Protein AF-A0A0G2UWI6-F1 (afdb_monomer)

Solvent-accessible surface area (backbone atoms only — not comparable to full-atom values): 7381 Å² total; per-residue (Å²): 101,94,89,55,67,83,67,85,67,94,82,83,89,80,82,84,63,76,90,58,58,42,62,58,49,52,51,50,28,61,73,52,47,65,43,50,82,74,72,50,84,88,84,68,89,78,69,88,63,59,50,56,95,80,52,85,72,42,96,68,81,74,28,67,62,56,50,52,32,44,52,51,51,53,50,28,63,75,70,66,39,54,69,48,63,55,43,26,92,82,65,45,57,54,42,60,56,32,26,70,51,62,71,67,56,54,61,69,61,44,74,70,86,67,129

Mean predicted aligned error: 5.71 Å

Nearest PDB structures (foldseek):
  8in2-assembly2_B  TM=9.257E-01  e=1.642E-10  Beta vulgaris

Foldseek 3Di:
DVPDPVPPDDDDDDDDDLVDALVVLAVVQVVCLCCVVVVDDDDFDADQFDADPPQDADPDDGDPQRVQQVVVLVCCLVVVVVVCLRVVVPRGGNVCRRPVPVSRPSPRRHSPNDD

Sequence (115 aa):
MLLYPEANIPVCQLSVQPHLDTTHHYQLGRALAPLKEEGVLIIGSRSTVHPSNEAARAIFGVAHWAAEFDNWLEEALKSGRYEDVINYKTKAPNWLLAHPRPEHFYPPWALLVKA

Secondary structure (DSSP, 8-state):
--S-TT--S--------TTS-HHHHHHHHHHHGGGGTTTPPP-----S----TTSPPPSSS--HHHHHHHHHHHHHHHTT-HHHHHTHHHHSTTHHHH-SSGGG-S--SS-----

InterPro domains:
  IPR004183 Extradiol ring-cleavage dioxygenase, class III enzyme, subunit B [PF02900] (2-109)
  IPR014436 Extradiol aromatic ring-opening dioxygenase, DODA-type [cd07363] (1-107)

pLDDT: mean 84.91, std 13.67, range [36.0, 96.5]

Organism: NCBI:txid169268

Structure (mmCIF, N/CA/C/O backbone):
data_AF-A0A0G2UWI6-F1
#
_entry.id   AF-A0A0G2UWI6-F1
#
loop_
_atom_site.group_PDB
_atom_site.id
_atom_site.type_symbol
_atom_site.label_atom_id
_atom_site.label_alt_id
_atom_site.label_comp_id
_atom_site.label_asym_id
_atom_site.label_entity_id
_atom_site.label_seq_id
_atom_site.pdbx_PDB_ins_code
_atom_site.Cartn_x
_atom_site.Cartn_y
_atom_site.Cartn_z
_atom_site.occupancy
_atom_site.B_iso_or_equiv
_atom_site.auth_seq_id
_atom_site.auth_comp_id
_atom_site.auth_asym_id
_atom_site.auth_atom_id
_atom_site.pdbx_PDB_model_num
ATOM 1 N N . MET A 1 1 ? -19.337 -13.942 -0.608 1.00 58.53 1 MET A N 1
ATOM 2 C CA . MET A 1 1 ? -18.294 -13.165 0.103 1.00 58.53 1 MET A CA 1
ATOM 3 C C . MET A 1 1 ? -17.124 -14.089 0.408 1.00 58.53 1 MET A C 1
ATOM 5 O O . MET A 1 1 ? -17.385 -15.171 0.906 1.00 58.53 1 MET A O 1
ATOM 9 N N . LEU A 1 2 ? -15.878 -13.709 0.091 1.00 79.56 2 LEU A N 1
ATOM 10 C CA . LEU A 1 2 ? -14.697 -14.573 0.301 1.00 79.56 2 LEU A CA 1
ATOM 11 C C . LEU A 1 2 ? -14.161 -14.550 1.746 1.00 79.56 2 LEU A C 1
ATOM 13 O O . LEU A 1 2 ? -13.689 -15.572 2.221 1.00 79.56 2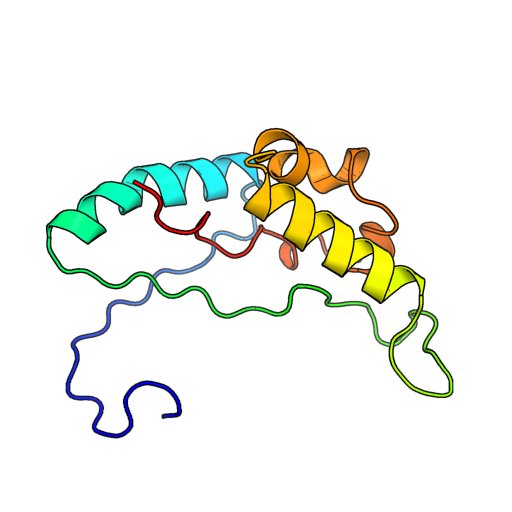 LEU A O 1
ATOM 17 N N . LEU A 1 3 ? -14.241 -13.407 2.442 1.00 83.00 3 LEU A N 1
ATOM 18 C CA . LEU A 1 3 ? -13.706 -13.242 3.807 1.00 83.00 3 LEU A CA 1
ATOM 19 C C . LEU A 1 3 ? -14.714 -13.605 4.913 1.00 83.00 3 LEU A C 1
ATOM 21 O O . LEU A 1 3 ? -14.348 -14.286 5.860 1.00 83.00 3 LEU A O 1
ATOM 25 N N . TYR A 1 4 ? -15.979 -13.188 4.780 1.00 89.88 4 TYR A N 1
ATOM 26 C CA . TYR A 1 4 ? -17.052 -13.476 5.747 1.00 89.88 4 TYR A CA 1
ATOM 27 C C . TYR A 1 4 ? -18.345 -13.874 5.018 1.00 89.88 4 TYR A C 1
ATOM 29 O O . TYR A 1 4 ? -19.189 -13.016 4.767 1.00 89.88 4 TYR A O 1
ATOM 37 N N . PRO A 1 5 ? -18.505 -15.144 4.604 1.00 91.44 5 PRO A N 1
ATOM 38 C CA . PRO A 1 5 ? -19.635 -15.594 3.784 1.00 91.44 5 PRO A CA 1
ATOM 39 C C . PRO A 1 5 ? -21.015 -15.246 4.354 1.00 91.44 5 PRO A C 1
ATOM 41 O O . PRO A 1 5 ? -21.893 -14.849 3.593 1.00 91.44 5 PRO A O 1
ATOM 44 N N . GLU A 1 6 ? -21.156 -15.313 5.679 1.00 94.75 6 GLU A N 1
ATOM 45 C CA . GLU A 1 6 ? -22.413 -15.095 6.408 1.00 94.75 6 GLU A CA 1
ATOM 46 C C . GLU A 1 6 ? -22.814 -13.617 6.556 1.00 94.75 6 GLU A C 1
ATOM 48 O O . GLU A 1 6 ? -23.896 -13.327 7.056 1.00 94.75 6 GLU A O 1
ATOM 53 N N . ALA A 1 7 ? -21.956 -12.672 6.146 1.00 90.56 7 ALA A N 1
ATOM 54 C CA . ALA A 1 7 ? -22.234 -11.229 6.166 1.00 90.56 7 ALA A CA 1
ATOM 55 C C . ALA A 1 7 ? -22.746 -10.674 7.519 1.00 90.56 7 ALA A C 1
ATOM 57 O O . ALA A 1 7 ? -23.498 -9.704 7.566 1.00 90.56 7 ALA A O 1
ATOM 58 N N . ASN A 1 8 ? -22.318 -11.266 8.633 1.00 94.44 8 ASN A N 1
ATOM 59 C CA . ASN A 1 8 ? -22.774 -10.947 9.989 1.00 94.44 8 ASN A CA 1
ATOM 60 C C . ASN A 1 8 ? -21.947 -9.854 10.695 1.00 94.44 8 ASN A C 1
ATOM 62 O O . ASN A 1 8 ? -22.084 -9.657 11.902 1.00 94.44 8 ASN A O 1
ATOM 66 N N . ILE A 1 9 ? -21.086 -9.151 9.958 1.00 92.75 9 ILE A N 1
ATOM 67 C CA . ILE A 1 9 ? -20.237 -8.071 10.467 1.00 92.75 9 ILE A CA 1
ATOM 68 C C . ILE A 1 9 ? -20.745 -6.745 9.886 1.00 92.75 9 ILE A C 1
ATOM 70 O O . ILE A 1 9 ? -20.836 -6.636 8.661 1.00 92.75 9 ILE A O 1
ATOM 74 N N . PRO A 1 10 ? -21.061 -5.731 10.715 1.00 94.19 10 PRO A N 1
ATOM 75 C CA . PRO A 1 10 ? -21.422 -4.404 10.226 1.00 94.19 10 PRO A CA 1
ATOM 76 C C . PRO A 1 10 ? -20.302 -3.786 9.380 1.00 94.19 10 PRO A C 1
ATOM 78 O O . PRO A 1 10 ? -19.131 -3.842 9.750 1.00 94.19 10 PRO A O 1
ATOM 81 N N . VAL A 1 11 ? -20.663 -3.165 8.254 1.00 92.94 11 VAL A N 1
ATOM 82 C CA . VAL A 1 11 ? -19.706 -2.552 7.321 1.00 92.94 11 VAL A CA 1
ATOM 83 C C . VAL A 1 11 ? -20.006 -1.067 7.163 1.00 92.94 11 VAL A C 1
ATOM 85 O O . VAL A 1 11 ? -21.134 -0.681 6.868 1.00 92.94 11 VAL A O 1
ATOM 88 N N . CYS A 1 12 ? -18.966 -0.245 7.293 1.00 92.50 12 CYS A N 1
ATOM 89 C CA . CYS A 1 12 ? -18.964 1.150 6.868 1.00 92.50 12 CYS A CA 1
ATOM 90 C C . CYS A 1 12 ? -18.040 1.295 5.654 1.00 92.50 12 CYS A C 1
ATOM 92 O O . CYS A 1 12 ? -16.927 0.767 5.650 1.00 92.50 12 CYS A O 1
ATOM 94 N N . GLN A 1 13 ? -18.502 1.987 4.614 1.00 91.12 13 GLN A N 1
ATOM 95 C CA . GLN A 1 13 ? -17.718 2.225 3.406 1.00 91.12 13 GLN A CA 1
ATOM 96 C C . GLN A 1 13 ? -17.035 3.587 3.484 1.00 91.12 13 GLN A C 1
ATOM 98 O O . GLN A 1 13 ? -17.692 4.610 3.664 1.00 91.12 13 GLN A O 1
ATOM 103 N N . LEU A 1 14 ? -15.720 3.599 3.284 1.00 88.25 14 LEU A N 1
ATOM 104 C CA . LEU A 1 14 ? -14.935 4.818 3.151 1.00 88.25 14 LEU A CA 1
ATOM 105 C C . LEU A 1 14 ? -14.461 4.953 1.706 1.00 88.25 14 LEU A C 1
ATOM 107 O O . LEU A 1 14 ? -13.823 4.051 1.162 1.00 88.25 14 LEU A O 1
ATOM 111 N N . SER A 1 15 ? -14.791 6.083 1.085 1.00 87.31 15 SER A N 1
ATOM 112 C CA . SER A 1 15 ? -14.373 6.366 -0.285 1.00 87.31 15 SER A CA 1
ATOM 113 C C . SER A 1 15 ? -12.940 6.883 -0.339 1.00 87.31 15 SER A C 1
ATOM 115 O O . SER A 1 15 ? -12.488 7.657 0.502 1.00 87.31 15 SER A O 1
ATOM 117 N N . VAL A 1 16 ? -12.260 6.483 -1.401 1.00 83.88 16 VAL A N 1
ATOM 118 C CA . VAL A 1 16 ? -10.992 7.040 -1.865 1.00 83.88 16 VAL A CA 1
ATOM 119 C C . VAL A 1 16 ? -11.188 8.481 -2.347 1.00 83.88 16 VAL A C 1
ATOM 121 O O . VAL A 1 16 ? -12.169 8.754 -3.036 1.00 83.88 16 VAL A O 1
ATOM 124 N N . GLN A 1 17 ? -10.238 9.380 -2.061 1.00 86.94 17 GLN A N 1
ATOM 125 C CA . GLN A 1 17 ? -10.253 10.764 -2.550 1.00 86.94 17 GLN A CA 1
ATOM 126 C C . GLN A 1 17 ? -9.246 10.943 -3.702 1.00 86.94 17 GLN A C 1
ATOM 128 O O . GLN A 1 17 ? -8.094 11.303 -3.470 1.00 86.94 17 GLN A O 1
ATOM 133 N N . PRO A 1 18 ? -9.645 10.718 -4.970 1.00 81.94 18 PRO A N 1
ATOM 134 C CA . PRO A 1 18 ? -8.704 10.569 -6.085 1.00 81.94 18 PRO A CA 1
ATOM 135 C C . PRO A 1 18 ? -8.012 11.864 -6.532 1.00 81.94 18 PRO A C 1
ATOM 137 O O . PRO A 1 18 ? -7.190 11.842 -7.435 1.00 81.94 18 PRO A O 1
ATOM 140 N N . HIS A 1 19 ? -8.380 13.001 -5.952 1.00 84.38 19 HIS A N 1
ATOM 141 C CA . HIS A 1 19 ? -7.770 14.302 -6.222 1.00 84.38 19 HIS A CA 1
ATOM 142 C C . HIS A 1 19 ? -6.717 14.677 -5.168 1.00 84.38 19 HIS A C 1
ATOM 144 O O . HIS A 1 19 ? -6.046 15.696 -5.314 1.00 84.38 19 HIS A O 1
ATOM 150 N N . LEU A 1 20 ? -6.575 13.870 -4.112 1.00 87.31 20 LEU A N 1
ATOM 151 C CA . LEU A 1 20 ? -5.597 14.064 -3.046 1.00 87.31 20 LEU A CA 1
ATOM 152 C C . LEU A 1 20 ? -4.390 13.152 -3.255 1.00 87.31 20 LEU A C 1
ATOM 154 O O . LEU A 1 20 ? -4.458 12.164 -3.979 1.00 87.31 20 LEU A O 1
ATOM 1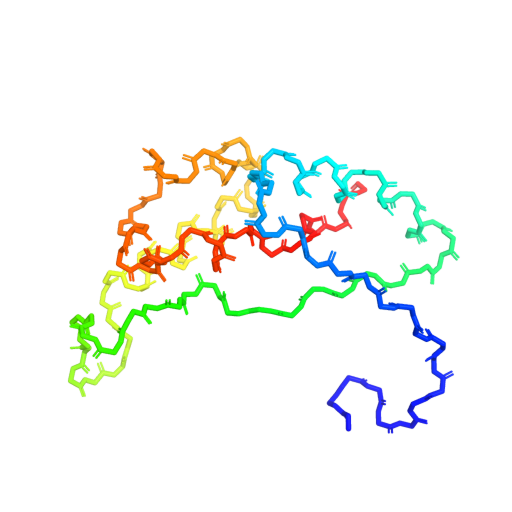58 N N . ASP A 1 21 ? -3.257 13.509 -2.663 1.00 86.25 21 ASP A N 1
ATOM 159 C CA . ASP A 1 21 ? -1.985 12.833 -2.900 1.00 86.25 21 ASP A CA 1
ATOM 160 C C . ASP A 1 21 ? -1.742 11.649 -1.951 1.00 86.25 21 ASP A C 1
ATOM 162 O O . ASP A 1 21 ? -2.549 11.313 -1.083 1.00 86.25 21 ASP A O 1
ATOM 166 N N . THR A 1 22 ? -0.610 10.972 -2.125 1.00 86.25 22 THR A N 1
ATOM 167 C CA . THR A 1 22 ? -0.226 9.847 -1.272 1.00 86.25 22 THR A CA 1
ATOM 168 C C . THR A 1 22 ? -0.071 10.240 0.199 1.00 86.25 22 THR A C 1
ATOM 170 O O . THR A 1 22 ? -0.429 9.459 1.081 1.00 86.25 22 THR A O 1
ATOM 173 N N . THR A 1 23 ? 0.434 11.444 0.472 1.00 88.88 23 THR A N 1
ATOM 174 C CA . THR A 1 23 ? 0.624 11.957 1.832 1.00 88.88 23 THR A CA 1
ATOM 175 C C . THR A 1 23 ? -0.712 12.070 2.557 1.00 88.88 23 THR A C 1
ATOM 177 O O . THR A 1 23 ? -0.826 11.617 3.693 1.00 88.88 23 THR A O 1
ATOM 180 N N . HIS A 1 24 ? -1.748 12.597 1.899 1.00 89.69 24 HIS A N 1
ATOM 181 C CA . HIS A 1 24 ? -3.097 12.642 2.460 1.00 89.69 24 HIS A CA 1
ATOM 182 C C . HIS A 1 24 ? -3.584 11.250 2.884 1.00 89.69 24 HIS A C 1
ATOM 184 O O . HIS A 1 24 ? -4.039 11.060 4.011 1.00 89.69 24 HIS A O 1
ATOM 190 N N . HIS A 1 25 ? -3.447 10.260 2.003 1.00 86.81 25 HIS A N 1
ATOM 191 C CA . HIS A 1 25 ? -3.929 8.903 2.259 1.00 86.81 25 HIS A CA 1
ATOM 192 C C . HIS A 1 25 ? -3.111 8.170 3.332 1.00 86.81 25 HIS A C 1
ATOM 194 O O . HIS A 1 25 ? -3.674 7.407 4.118 1.00 86.81 25 HIS A O 1
ATOM 200 N N . TYR A 1 26 ? -1.813 8.465 3.441 1.00 87.25 26 TYR A N 1
ATOM 201 C CA . TYR A 1 26 ? -0.987 8.042 4.572 1.00 87.25 26 TYR A CA 1
ATOM 202 C C . TYR A 1 26 ? -1.520 8.604 5.900 1.00 87.25 26 TYR A C 1
ATOM 204 O O . TYR A 1 26 ? -1.711 7.855 6.861 1.00 87.25 26 TYR A O 1
ATOM 212 N N . GLN A 1 27 ? -1.807 9.910 5.954 1.00 88.94 27 GLN A N 1
ATOM 213 C CA . GLN A 1 27 ? -2.328 10.560 7.162 1.00 88.94 27 GLN A CA 1
ATOM 214 C C . GLN A 1 27 ? -3.732 10.067 7.528 1.00 88.94 27 GLN A C 1
ATOM 216 O O . GLN A 1 27 ? -4.021 9.874 8.707 1.00 88.94 27 GLN A O 1
ATOM 221 N N . LEU A 1 28 ? -4.583 9.788 6.538 1.00 89.19 28 LEU A N 1
ATOM 222 C CA . LEU A 1 28 ? -5.883 9.156 6.759 1.00 89.19 28 LEU A CA 1
ATOM 223 C C . LEU A 1 28 ? -5.726 7.789 7.440 1.00 89.19 28 LEU A C 1
ATOM 225 O O . LEU A 1 28 ? -6.382 7.530 8.445 1.00 89.19 28 LEU A O 1
ATOM 229 N N . GLY A 1 29 ? -4.807 6.945 6.958 1.00 86.69 29 GLY A N 1
ATOM 230 C CA . GLY A 1 29 ? -4.497 5.667 7.605 1.00 86.69 29 GLY A CA 1
ATOM 231 C C . GLY A 1 29 ? -4.026 5.837 9.055 1.00 86.69 29 GLY A C 1
ATOM 232 O O . GLY A 1 29 ? -4.463 5.100 9.938 1.00 86.69 29 GLY A O 1
ATOM 233 N N . ARG A 1 30 ? -3.198 6.856 9.331 1.00 88.88 30 ARG A N 1
ATOM 234 C CA . ARG A 1 30 ? -2.759 7.200 10.696 1.00 88.88 30 ARG A CA 1
ATOM 235 C C . ARG A 1 30 ? -3.911 7.650 11.593 1.00 88.88 30 ARG A C 1
ATOM 237 O O . ARG A 1 30 ? -3.941 7.254 12.753 1.00 88.88 30 ARG A O 1
ATOM 244 N N . ALA A 1 31 ? -4.848 8.434 11.067 1.00 91.06 31 ALA A N 1
ATOM 245 C CA . ALA A 1 31 ? -6.022 8.894 11.806 1.00 91.06 31 ALA A CA 1
ATOM 246 C C . ALA A 1 31 ? -6.999 7.752 12.134 1.00 91.06 31 ALA A C 1
ATOM 248 O O . ALA A 1 31 ? -7.661 7.795 13.165 1.00 91.06 31 ALA A O 1
ATOM 249 N N . LEU A 1 32 ? -7.068 6.724 11.282 1.00 90.56 32 LEU A N 1
ATOM 250 C CA . LEU A 1 32 ? -7.914 5.545 11.493 1.00 90.56 32 LEU A CA 1
ATOM 251 C C . LEU A 1 32 ? -7.266 4.481 12.392 1.00 90.56 32 LEU A C 1
ATOM 253 O O . LEU A 1 32 ? -7.973 3.621 12.910 1.00 90.56 32 LEU A O 1
ATOM 257 N N . ALA A 1 33 ? -5.944 4.520 12.589 1.00 89.19 33 ALA A N 1
ATOM 258 C CA . ALA A 1 33 ? -5.206 3.500 13.337 1.00 89.19 33 ALA A CA 1
ATOM 259 C C . ALA A 1 33 ? -5.758 3.200 14.752 1.00 89.19 33 ALA A C 1
ATOM 261 O O . ALA A 1 33 ? -5.817 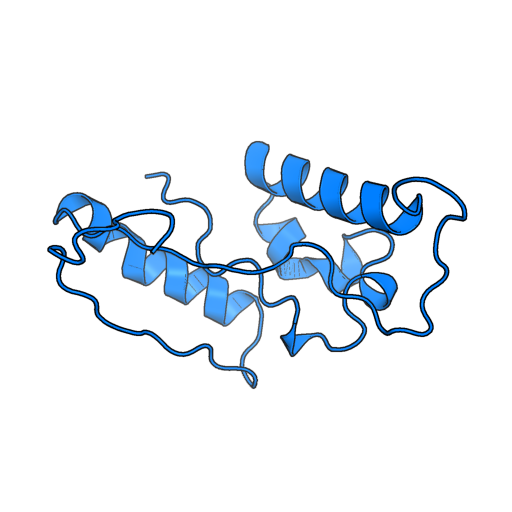2.014 15.091 1.00 89.19 33 ALA A O 1
ATOM 262 N N . PRO A 1 34 ? -6.220 4.190 15.552 1.00 92.19 34 PRO A N 1
ATOM 263 C CA . PRO A 1 34 ? -6.790 3.927 16.878 1.00 92.19 34 PRO A CA 1
ATOM 264 C C . PRO A 1 34 ? -8.038 3.033 16.864 1.00 92.19 34 PRO A C 1
ATOM 266 O O . PRO A 1 34 ? -8.257 2.286 17.810 1.00 92.19 34 PRO A O 1
ATOM 269 N N . LEU A 1 35 ? -8.812 3.008 15.769 1.00 92.00 35 LEU A N 1
ATOM 270 C CA . LEU A 1 35 ? -10.023 2.180 15.668 1.00 92.00 35 LEU A CA 1
ATOM 271 C C . LEU A 1 35 ? -9.732 0.677 15.810 1.00 92.00 35 LEU A C 1
ATOM 273 O O . LEU A 1 35 ? -10.615 -0.103 16.167 1.00 92.00 35 LEU A O 1
ATOM 277 N N . LYS A 1 36 ? -8.487 0.252 15.567 1.00 89.31 36 LYS A N 1
ATOM 278 C CA . LYS A 1 36 ? -8.059 -1.129 15.816 1.00 89.31 36 LYS A CA 1
ATOM 279 C C . LYS A 1 36 ? -8.208 -1.519 17.286 1.00 89.31 36 LYS A C 1
ATOM 281 O O . LYS A 1 36 ? -8.578 -2.652 17.578 1.00 89.31 36 LYS A O 1
ATOM 286 N N . GLU A 1 37 ? -7.909 -0.594 18.196 1.00 92.12 37 GLU A N 1
ATOM 287 C CA . GLU A 1 37 ? -8.022 -0.799 19.645 1.00 92.12 37 GLU A CA 1
ATOM 288 C C . GLU A 1 37 ? -9.493 -0.882 20.081 1.00 92.12 37 GLU A C 1
ATOM 290 O O . GLU A 1 37 ? -9.810 -1.520 21.080 1.00 92.12 37 GLU A O 1
ATOM 295 N N . GLU A 1 38 ? -10.401 -0.336 19.268 1.00 94.81 38 GLU A N 1
ATOM 296 C CA . GLU A 1 38 ? -11.856 -0.403 19.437 1.00 94.81 38 GLU A CA 1
ATOM 297 C C . GLU A 1 38 ? -12.493 -1.637 18.763 1.00 94.81 38 GLU A C 1
ATOM 299 O O . GLU A 1 38 ? -13.715 -1.778 18.732 1.00 94.81 38 GLU A O 1
ATOM 304 N N . GLY A 1 39 ? -11.686 -2.557 18.218 1.00 92.56 39 GLY A N 1
ATOM 305 C CA . GLY A 1 39 ? -12.176 -3.782 17.576 1.00 92.56 39 GLY A CA 1
ATOM 306 C C . GLY A 1 39 ? -12.648 -3.601 16.130 1.00 92.56 39 GLY A C 1
ATOM 307 O O . GLY A 1 39 ? -13.336 -4.472 15.595 1.00 92.56 39 GLY A O 1
ATOM 308 N N . VAL A 1 40 ? -12.272 -2.500 15.471 1.00 93.62 40 VAL A N 1
ATOM 309 C CA . VAL A 1 40 ? -12.597 -2.251 14.061 1.00 93.62 40 VAL A CA 1
ATOM 310 C C . VAL A 1 40 ? -11.543 -2.870 13.143 1.00 93.62 40 VAL A C 1
ATOM 312 O O . VAL A 1 40 ? -10.342 -2.619 13.265 1.00 93.62 40 VAL A O 1
ATOM 315 N N . LEU A 1 41 ? -12.003 -3.644 12.159 1.00 90.44 41 LEU A N 1
ATOM 316 C CA . LEU A 1 41 ? -11.169 -4.176 11.084 1.00 90.44 41 LEU A CA 1
ATOM 317 C C . LEU A 1 41 ? -11.188 -3.229 9.876 1.00 90.44 41 LEU A C 1
ATOM 319 O O . LEU A 1 41 ? -12.224 -3.041 9.241 1.00 90.44 41 LEU A O 1
ATOM 323 N N . ILE A 1 42 ? -10.026 -2.677 9.524 1.00 87.62 42 ILE A N 1
ATOM 324 C CA . ILE A 1 42 ? -9.850 -1.838 8.331 1.00 87.62 42 ILE A CA 1
ATOM 325 C C . ILE A 1 42 ? -9.388 -2.721 7.168 1.00 87.62 42 ILE A C 1
ATOM 327 O O . ILE A 1 42 ? -8.339 -3.360 7.250 1.00 87.62 42 ILE A O 1
ATOM 331 N N . ILE A 1 43 ? -10.157 -2.740 6.076 1.00 85.94 43 ILE A N 1
ATOM 332 C CA . ILE A 1 43 ? -9.844 -3.511 4.865 1.00 85.94 43 ILE A CA 1
ATOM 333 C C . ILE A 1 43 ? -9.736 -2.563 3.673 1.00 85.94 43 ILE A C 1
ATOM 335 O O . ILE A 1 43 ? -10.712 -1.925 3.286 1.00 85.94 43 ILE A O 1
ATOM 339 N N . GLY A 1 44 ? -8.559 -2.532 3.049 1.00 81.00 44 GLY A N 1
ATOM 340 C CA . GLY A 1 44 ? -8.355 -1.963 1.719 1.00 81.00 44 GLY A CA 1
ATOM 341 C C . GLY A 1 44 ? -8.129 -3.085 0.710 1.00 81.00 44 GLY A C 1
ATOM 342 O O . GLY A 1 44 ? -7.230 -3.900 0.893 1.00 81.00 44 GLY A O 1
ATOM 343 N N . SER A 1 45 ? -8.927 -3.141 -0.357 1.00 76.25 45 SER A N 1
ATOM 344 C CA . SER A 1 45 ? -8.755 -4.121 -1.437 1.00 76.25 45 SER A CA 1
ATOM 345 C C . SER A 1 45 ? -8.315 -3.414 -2.715 1.00 76.25 45 SER A C 1
ATOM 347 O O . SER A 1 45 ? -9.024 -2.538 -3.213 1.00 76.25 45 SER A O 1
ATOM 349 N N . ARG A 1 46 ? -7.127 -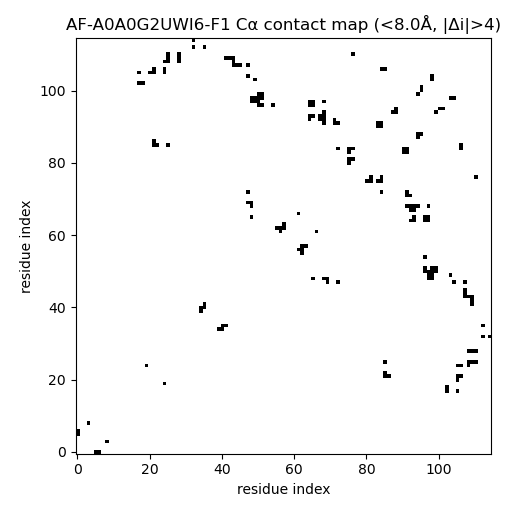3.758 -3.230 1.00 79.25 46 ARG A N 1
ATOM 350 C CA . ARG A 1 46 ? -6.596 -3.250 -4.503 1.00 79.25 46 ARG A CA 1
ATOM 351 C C . ARG A 1 46 ? -5.473 -4.152 -5.029 1.00 79.25 46 ARG A C 1
ATOM 353 O O . ARG A 1 46 ? -4.857 -4.870 -4.249 1.00 79.25 46 ARG A O 1
ATOM 360 N N . SER A 1 47 ? -5.200 -4.088 -6.334 1.00 83.25 47 SER A N 1
ATOM 361 C CA . SER A 1 47 ? -3.984 -4.658 -6.932 1.00 83.25 47 SER A CA 1
ATOM 362 C C . SER A 1 47 ? -2.770 -3.771 -6.644 1.00 83.25 47 SER A C 1
ATOM 364 O O . SER A 1 47 ? -2.890 -2.546 -6.693 1.00 83.25 47 SER A O 1
ATOM 366 N N . THR A 1 48 ? -1.614 -4.382 -6.392 1.00 86.12 48 THR A N 1
ATOM 367 C CA . THR A 1 48 ? -0.317 -3.701 -6.249 1.00 86.12 48 THR A CA 1
ATOM 368 C C . THR A 1 48 ? 0.280 -3.276 -7.584 1.00 86.12 48 THR A C 1
ATOM 370 O O . THR A 1 48 ? 1.157 -2.427 -7.590 1.00 86.12 48 THR A O 1
ATOM 373 N N . VAL A 1 49 ? -0.178 -3.839 -8.705 1.00 90.19 49 VAL A N 1
ATOM 374 C CA . VAL A 1 49 ? 0.250 -3.497 -10.068 1.00 90.19 49 VAL A CA 1
ATOM 375 C C . VAL A 1 49 ? -0.995 -3.393 -10.954 1.00 90.19 49 VAL A C 1
ATOM 377 O O . VAL A 1 49 ? -1.788 -4.335 -11.031 1.00 90.19 49 VAL A O 1
ATOM 380 N N . HIS A 1 50 ? -1.205 -2.246 -11.606 1.00 89.94 50 HIS A N 1
ATOM 381 C CA . HIS A 1 50 ? -2.386 -1.967 -12.434 1.00 89.94 50 HIS A CA 1
ATOM 382 C C . HIS A 1 50 ? -2.018 -1.229 -13.745 1.00 89.94 50 HIS A C 1
ATOM 384 O O . HIS A 1 50 ? -2.400 -0.067 -13.950 1.00 89.94 50 HIS A O 1
ATOM 390 N N . PRO A 1 51 ? -1.279 -1.895 -14.651 1.00 89.50 51 PRO A N 1
ATOM 391 C CA . PRO A 1 51 ? -0.804 -1.302 -15.896 1.00 89.50 51 PRO A CA 1
ATOM 392 C C . PRO A 1 51 ? -1.938 -1.006 -16.881 1.00 89.50 51 PRO A C 1
ATOM 394 O O . PRO A 1 51 ? -3.064 -1.487 -16.739 1.00 89.50 51 PRO A O 1
ATOM 397 N N . SER A 1 52 ? -1.625 -0.248 -17.934 1.00 87.25 52 SER A N 1
ATOM 398 C CA . SER A 1 52 ? -2.482 -0.185 -19.120 1.00 87.25 52 SER A CA 1
ATOM 399 C C . SER A 1 52 ? -2.436 -1.515 -19.881 1.00 87.25 52 SER A C 1
ATOM 401 O O . SER A 1 52 ? -1.483 -2.287 -19.769 1.00 87.25 52 SER A O 1
ATOM 403 N N . ASN A 1 53 ? -3.441 -1.762 -20.723 1.00 85.62 53 ASN A N 1
ATOM 404 C CA . ASN A 1 53 ? -3.455 -2.936 -21.605 1.00 85.62 53 ASN A CA 1
ATOM 405 C C . ASN A 1 53 ? -2.300 -2.945 -22.625 1.00 85.62 53 ASN A C 1
ATOM 407 O O . ASN A 1 53 ? -2.016 -3.987 -23.207 1.00 85.62 53 ASN A O 1
ATOM 411 N N . GLU A 1 54 ? -1.653 -1.797 -22.834 1.00 86.12 54 GLU A N 1
ATOM 412 C CA . GLU A 1 54 ? -0.526 -1.610 -23.752 1.00 86.12 54 GLU A CA 1
ATOM 413 C C . GLU A 1 54 ? 0.829 -1.932 -23.109 1.00 86.12 54 GLU A C 1
ATOM 415 O O . GLU A 1 54 ? 1.830 -2.054 -23.814 1.00 86.12 54 GLU A O 1
ATOM 420 N N . ALA A 1 55 ? 0.889 -2.068 -21.779 1.00 86.38 55 ALA A N 1
ATOM 421 C CA . ALA A 1 55 ? 2.137 -2.372 -21.097 1.00 86.38 55 ALA A CA 1
ATOM 422 C C . ALA A 1 55 ? 2.698 -3.724 -21.557 1.00 86.38 55 ALA A C 1
ATOM 424 O O . ALA A 1 55 ? 1.963 -4.702 -21.713 1.00 86.38 55 ALA A O 1
ATOM 425 N N . ALA A 1 56 ? 4.020 -3.785 -21.734 1.00 85.56 56 ALA A N 1
ATOM 426 C CA . ALA A 1 56 ? 4.707 -4.992 -22.174 1.00 85.56 56 ALA A CA 1
ATOM 427 C C . ALA A 1 56 ? 4.382 -6.174 -21.246 1.00 85.56 56 ALA A C 1
ATOM 429 O O . ALA A 1 56 ? 4.631 -6.125 -20.040 1.00 85.56 56 ALA A O 1
ATOM 430 N N . ARG A 1 57 ? 3.831 -7.252 -21.807 1.00 86.69 57 ARG A N 1
ATOM 431 C CA . ARG A 1 57 ? 3.474 -8.466 -21.061 1.00 86.69 57 ARG A CA 1
ATOM 432 C C . ARG A 1 57 ? 4.558 -9.521 -21.228 1.00 86.69 57 ARG A C 1
ATOM 434 O O . ARG A 1 57 ? 5.208 -9.592 -22.268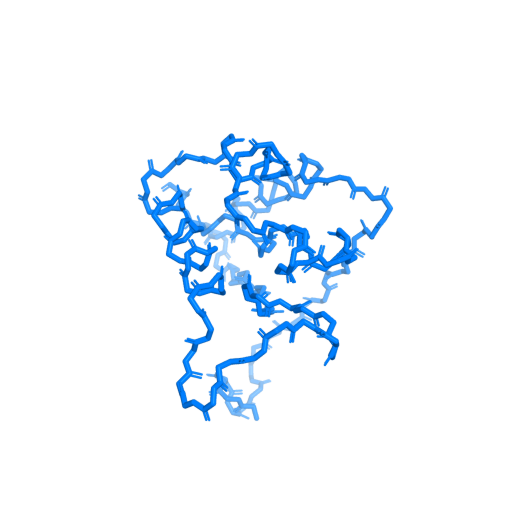 1.00 86.69 57 ARG A O 1
ATOM 441 N N . ALA A 1 58 ? 4.724 -10.370 -20.220 1.00 86.62 58 ALA A N 1
ATOM 442 C CA . ALA A 1 58 ? 5.480 -11.599 -20.403 1.00 86.62 58 ALA A CA 1
ATOM 443 C C . ALA A 1 58 ? 4.68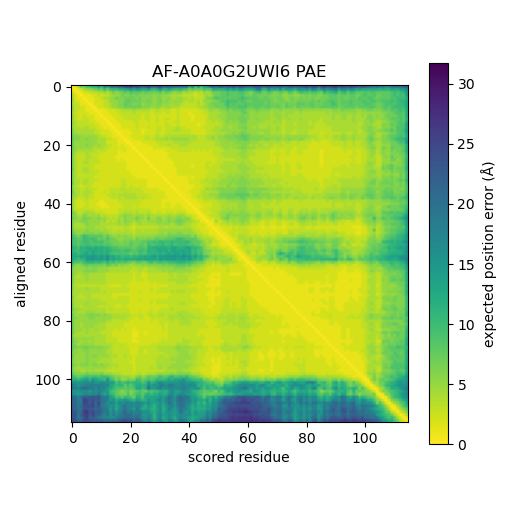5 -12.580 -21.276 1.00 86.62 58 ALA A C 1
ATOM 445 O O . ALA A 1 58 ? 3.457 -12.636 -21.191 1.00 86.62 58 ALA A O 1
ATOM 446 N N . ILE A 1 59 ? 5.394 -13.373 -22.083 1.00 84.06 59 ILE A N 1
ATOM 447 C CA . ILE A 1 59 ? 4.799 -14.483 -22.847 1.00 84.06 59 ILE A CA 1
ATOM 448 C C . ILE A 1 59 ? 4.306 -15.572 -21.878 1.00 84.06 59 ILE A C 1
ATOM 450 O O . ILE A 1 59 ? 3.232 -16.134 -22.069 1.00 84.06 59 ILE A O 1
ATOM 454 N N . PHE A 1 60 ? 5.064 -15.815 -20.804 1.00 87.19 60 PHE A N 1
ATOM 455 C CA . PHE A 1 60 ? 4.706 -16.710 -19.707 1.00 87.19 60 PHE A CA 1
ATOM 456 C C . PHE A 1 60 ? 5.020 -16.049 -18.361 1.00 87.19 60 PHE A C 1
ATOM 458 O O . PHE A 1 60 ? 6.059 -15.408 -18.215 1.00 87.19 60 PHE A O 1
ATOM 465 N N . GLY A 1 61 ? 4.149 -16.243 -17.369 1.00 89.25 61 GLY A N 1
ATOM 466 C CA . GLY A 1 61 ? 4.363 -15.746 -16.008 1.00 89.25 61 GLY A CA 1
ATOM 467 C C . GLY A 1 61 ? 4.183 -14.231 -15.855 1.00 89.25 61 GLY A C 1
ATOM 468 O O . GLY A 1 61 ? 3.353 -13.614 -16.524 1.00 89.25 61 GLY A O 1
ATOM 469 N N . VAL A 1 62 ? 4.936 -13.645 -14.922 1.00 91.88 62 VAL A N 1
ATOM 470 C CA . VAL A 1 62 ? 4.864 -12.221 -14.557 1.00 91.88 62 VAL A CA 1
ATOM 471 C C . VAL A 1 62 ? 5.932 -11.440 -15.322 1.00 91.88 62 VAL A C 1
ATOM 473 O O . VAL A 1 62 ? 7.077 -11.877 -15.428 1.00 91.88 62 VAL A O 1
ATOM 476 N N . ALA A 1 63 ? 5.570 -10.273 -15.860 1.00 95.12 63 ALA A N 1
ATOM 477 C CA . ALA A 1 63 ? 6.538 -9.389 -16.503 1.00 95.12 63 ALA A CA 1
ATOM 478 C C . ALA A 1 63 ? 7.587 -8.909 -15.492 1.00 95.12 63 ALA A C 1
ATOM 480 O O . ALA A 1 63 ? 7.238 -8.536 -14.375 1.00 95.12 63 ALA A O 1
ATOM 481 N N . HIS A 1 64 ? 8.863 -8.884 -15.890 1.00 95.06 64 HIS A N 1
ATOM 482 C CA . HIS A 1 64 ? 9.959 -8.547 -14.977 1.00 95.06 64 HIS A CA 1
ATOM 483 C C . HIS A 1 64 ? 9.750 -7.189 -14.296 1.00 95.06 64 HIS A C 1
ATOM 485 O O . HIS A 1 64 ? 9.816 -7.104 -13.075 1.00 95.06 64 HIS A O 1
ATOM 491 N N . TRP A 1 65 ? 9.355 -6.169 -15.065 1.00 95.06 65 TRP A N 1
ATOM 492 C CA . TRP A 1 65 ? 9.077 -4.829 -14.542 1.00 95.06 65 TRP A CA 1
ATOM 493 C C . TRP A 1 65 ? 7.964 -4.814 -13.478 1.00 95.06 65 TRP A C 1
ATOM 495 O O . TRP A 1 65 ? 8.005 -4.005 -12.551 1.00 95.06 65 TRP A O 1
ATOM 505 N N . ALA A 1 66 ? 6.972 -5.704 -13.610 1.00 95.00 66 ALA A N 1
ATOM 506 C CA . ALA A 1 66 ? 5.855 -5.818 -12.678 1.00 95.00 66 ALA A CA 1
ATOM 507 C C . ALA A 1 66 ? 6.313 -6.478 -11.376 1.00 95.00 66 ALA A C 1
ATOM 509 O O . ALA A 1 66 ? 5.989 -5.985 -10.301 1.00 95.00 66 ALA A O 1
ATOM 510 N N . ALA A 1 67 ? 7.117 -7.542 -11.480 1.00 95.88 67 ALA A N 1
ATOM 511 C CA . ALA A 1 67 ? 7.711 -8.207 -10.325 1.00 95.88 67 ALA A CA 1
ATOM 512 C C . ALA A 1 67 ? 8.678 -7.282 -9.566 1.00 95.88 67 ALA A C 1
ATOM 514 O O . ALA A 1 67 ? 8.663 -7.259 -8.342 1.00 95.88 67 ALA A O 1
ATOM 515 N N . G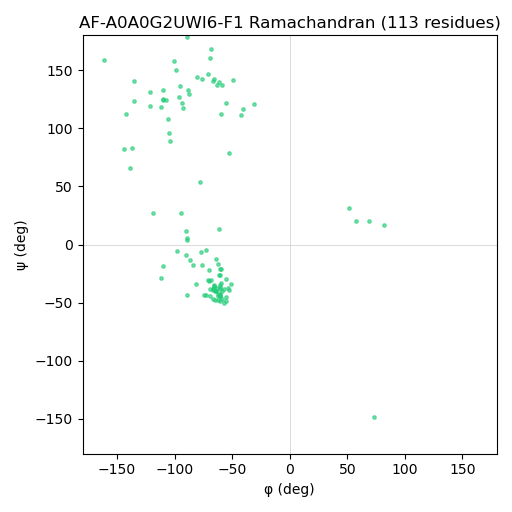LU A 1 68 ? 9.488 -6.483 -10.266 1.00 96.50 68 GLU A N 1
ATOM 516 C CA . GLU A 1 68 ? 10.375 -5.498 -9.632 1.00 96.50 68 GLU A CA 1
ATOM 517 C C . GLU A 1 68 ? 9.599 -4.454 -8.822 1.00 96.50 68 GLU A C 1
ATOM 519 O O . GLU A 1 68 ? 9.999 -4.128 -7.704 1.00 96.50 68 GLU A O 1
ATOM 524 N N . PHE A 1 69 ? 8.489 -3.942 -9.365 1.00 95.12 69 PHE A N 1
ATOM 525 C CA . PHE A 1 69 ? 7.639 -2.991 -8.649 1.00 95.12 69 PHE A CA 1
ATOM 526 C C . PHE A 1 69 ? 6.986 -3.632 -7.419 1.00 95.12 69 PHE A C 1
ATOM 528 O O . PHE A 1 69 ? 7.028 -3.056 -6.332 1.00 95.12 69 PHE A O 1
ATOM 535 N N . ASP A 1 70 ? 6.402 -4.820 -7.589 1.00 94.31 70 ASP A N 1
ATOM 536 C CA . ASP A 1 70 ? 5.702 -5.545 -6.525 1.00 94.31 70 ASP A CA 1
ATOM 537 C C . ASP A 1 70 ? 6.653 -5.903 -5.372 1.00 94.31 70 ASP A C 1
ATOM 539 O O . ASP A 1 70 ? 6.394 -5.553 -4.220 1.00 94.31 70 ASP A O 1
ATOM 543 N N . ASN A 1 71 ? 7.826 -6.459 -5.695 1.00 96.06 71 ASN A N 1
ATOM 544 C CA . ASN A 1 71 ? 8.869 -6.775 -4.719 1.00 96.06 71 ASN A CA 1
ATOM 545 C C . ASN A 1 71 ? 9.386 -5.517 -4.007 1.00 96.06 71 ASN A C 1
ATOM 547 O O . ASN A 1 71 ? 9.584 -5.526 -2.793 1.00 96.06 71 ASN A O 1
ATOM 551 N N . TRP A 1 72 ? 9.601 -4.413 -4.736 1.00 96.25 72 TRP A N 1
ATOM 552 C CA . TRP A 1 72 ? 10.025 -3.153 -4.121 1.00 96.25 72 TRP A CA 1
ATOM 553 C C . TRP A 1 72 ? 8.995 -2.650 -3.107 1.00 96.25 72 TRP A C 1
ATOM 555 O O . TRP A 1 72 ? 9.383 -2.200 -2.024 1.00 96.25 72 TRP A O 1
ATOM 565 N N . LEU A 1 73 ? 7.705 -2.731 -3.447 1.00 93.31 73 LEU A N 1
ATOM 566 C CA . LEU A 1 73 ? 6.615 -2.292 -2.583 1.00 93.31 73 LEU A CA 1
ATOM 567 C C . LEU A 1 73 ? 6.509 -3.176 -1.339 1.00 93.31 73 LEU A C 1
ATOM 569 O O . LEU A 1 73 ? 6.427 -2.653 -0.228 1.00 93.31 73 LEU A O 1
ATOM 573 N N . GLU A 1 74 ? 6.554 -4.496 -1.512 1.00 92.69 74 GLU A N 1
ATOM 574 C CA . GLU A 1 74 ? 6.535 -5.454 -0.408 1.00 92.69 74 GLU A CA 1
ATOM 575 C C . GLU A 1 74 ? 7.689 -5.200 0.573 1.00 92.69 74 GLU A C 1
ATOM 577 O O . GLU A 1 74 ? 7.463 -5.049 1.777 1.00 92.69 74 GLU A O 1
ATOM 582 N N . GLU A 1 75 ? 8.917 -5.072 0.065 1.00 95.25 75 GLU A N 1
ATOM 583 C CA . GLU A 1 75 ? 10.100 -4.806 0.885 1.00 95.25 75 GLU A CA 1
ATOM 584 C C . GLU A 1 75 ? 10.044 -3.437 1.567 1.00 95.25 75 GLU A C 1
ATOM 586 O O . GLU A 1 75 ? 10.420 -3.300 2.735 1.00 95.25 75 GLU A O 1
ATOM 591 N N . ALA A 1 76 ? 9.556 -2.404 0.871 1.00 92.56 76 ALA A N 1
ATOM 592 C CA . ALA A 1 76 ? 9.373 -1.080 1.458 1.00 92.56 76 ALA A CA 1
ATOM 593 C C . ALA A 1 76 ? 8.396 -1.118 2.641 1.00 92.56 76 ALA A C 1
ATOM 595 O O . ALA A 1 76 ? 8.690 -0.554 3.696 1.00 92.56 76 ALA A O 1
ATOM 596 N N . LEU A 1 77 ? 7.274 -1.826 2.498 1.00 89.50 77 LEU A N 1
ATOM 597 C CA . LEU A 1 77 ? 6.272 -1.966 3.553 1.00 89.50 77 LEU A CA 1
ATOM 598 C C . LEU A 1 77 ? 6.784 -2.814 4.725 1.00 89.50 77 LEU A C 1
ATOM 600 O O . LEU A 1 77 ? 6.622 -2.415 5.878 1.00 89.50 77 LEU A O 1
ATOM 604 N N . LYS A 1 78 ? 7.444 -3.949 4.455 1.00 90.12 78 LYS A N 1
ATOM 605 C CA . LYS A 1 78 ? 8.007 -4.829 5.495 1.00 90.12 78 LYS A CA 1
ATOM 606 C C . LYS A 1 78 ? 9.104 -4.152 6.313 1.00 90.12 78 LYS A C 1
ATOM 608 O O . LYS A 1 78 ? 9.169 -4.355 7.523 1.00 90.12 78 LYS A O 1
ATOM 613 N N . SER A 1 79 ? 9.926 -3.334 5.660 1.00 93.44 79 SER A N 1
ATOM 614 C CA . SER A 1 79 ? 11.053 -2.629 6.277 1.00 93.44 79 SER A CA 1
ATOM 615 C C . SER A 1 79 ? 10.684 -1.255 6.850 1.00 93.44 79 SER A C 1
ATOM 617 O O . SER A 1 79 ? 11.564 -0.526 7.301 1.00 93.44 79 SER A O 1
ATOM 619 N N . GLY A 1 80 ? 9.406 -0.862 6.821 1.00 89.69 80 GLY A N 1
ATOM 620 C CA . GLY A 1 80 ? 8.962 0.426 7.361 1.00 89.69 80 GLY A CA 1
ATOM 621 C C . GLY A 1 80 ? 9.435 1.645 6.562 1.00 89.69 80 GLY A C 1
ATOM 622 O O . GLY A 1 80 ? 9.437 2.759 7.085 1.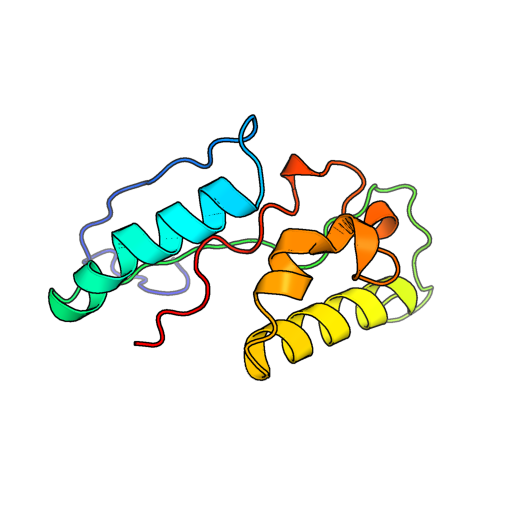00 89.69 80 GLY A O 1
ATOM 623 N N . ARG A 1 81 ? 9.824 1.471 5.291 1.00 92.81 81 ARG A N 1
ATOM 624 C CA . ARG A 1 81 ? 10.249 2.553 4.383 1.00 92.81 81 ARG A CA 1
ATOM 625 C C . ARG A 1 81 ? 9.041 3.321 3.840 1.00 92.81 81 ARG A C 1
ATOM 627 O O . ARG A 1 81 ? 8.855 3.459 2.634 1.00 92.81 81 ARG A O 1
ATOM 634 N N . TYR A 1 82 ? 8.186 3.805 4.733 1.00 89.50 82 TYR A N 1
ATOM 635 C CA . TYR A 1 82 ? 6.915 4.422 4.360 1.00 89.50 82 TYR A CA 1
ATOM 636 C C . TYR A 1 82 ? 7.101 5.723 3.583 1.00 89.50 82 TYR A C 1
ATOM 638 O O . TYR A 1 82 ? 6.362 5.963 2.637 1.00 89.50 82 TYR A O 1
ATOM 646 N N . GLU A 1 83 ? 8.136 6.502 3.898 1.00 91.38 83 GLU A N 1
ATOM 647 C CA . GLU A 1 83 ? 8.510 7.688 3.117 1.00 91.38 83 GLU A CA 1
ATOM 648 C C . GLU A 1 83 ? 8.863 7.348 1.664 1.00 91.38 83 GLU A C 1
ATOM 650 O O . GLU A 1 83 ? 8.524 8.103 0.752 1.00 91.38 83 GLU A O 1
ATOM 655 N N . ASP A 1 84 ? 9.476 6.187 1.408 1.00 92.69 84 ASP A N 1
ATOM 656 C CA . ASP A 1 84 ? 9.762 5.751 0.039 1.00 92.69 84 ASP A CA 1
ATOM 657 C C . ASP A 1 84 ? 8.473 5.395 -0.712 1.00 92.69 84 ASP A C 1
ATOM 659 O O . ASP A 1 84 ? 8.336 5.734 -1.888 1.00 92.69 84 ASP A O 1
ATOM 663 N N . VAL A 1 85 ? 7.509 4.766 -0.029 1.00 90.62 85 VAL A N 1
ATOM 664 C CA . VAL A 1 85 ? 6.175 4.465 -0.580 1.00 90.62 85 VAL A CA 1
ATOM 665 C C . VAL A 1 85 ? 5.380 5.748 -0.825 1.00 90.62 85 VAL A C 1
ATOM 667 O O . VAL A 1 85 ? 4.724 5.873 -1.859 1.00 90.62 85 VAL A O 1
ATOM 670 N N . ILE A 1 86 ? 5.480 6.738 0.068 1.00 90.25 86 ILE A N 1
ATOM 671 C CA . ILE A 1 86 ? 4.867 8.057 -0.130 1.00 90.25 86 ILE A CA 1
ATOM 672 C C . ILE A 1 86 ? 5.430 8.718 -1.392 1.00 90.25 86 ILE A C 1
ATOM 674 O O . ILE A 1 86 ? 4.678 9.209 -2.236 1.00 90.25 86 ILE A O 1
ATOM 678 N N . ASN A 1 87 ? 6.749 8.637 -1.566 1.00 91.25 87 ASN A N 1
ATOM 679 C CA . ASN A 1 87 ? 7.489 9.242 -2.668 1.00 91.25 87 ASN A CA 1
ATOM 680 C C . ASN A 1 87 ? 7.731 8.283 -3.850 1.00 91.25 87 ASN A C 1
ATOM 682 O O . ASN A 1 87 ? 8.685 8.470 -4.617 1.00 91.25 87 ASN A O 1
ATOM 686 N N . TYR A 1 88 ? 6.861 7.282 -4.045 1.00 90.38 88 TYR A N 1
ATOM 687 C CA . TYR A 1 88 ? 7.043 6.195 -5.018 1.00 90.38 88 TYR A CA 1
ATOM 688 C C . TYR A 1 88 ? 7.371 6.669 -6.439 1.00 90.38 88 TYR A C 1
ATOM 690 O O . TYR A 1 88 ? 8.172 6.041 -7.120 1.00 90.38 88 TYR A O 1
ATOM 698 N N . LYS A 1 89 ? 6.826 7.809 -6.885 1.00 90.94 89 LYS A N 1
ATOM 699 C CA . LYS A 1 89 ? 7.088 8.365 -8.227 1.00 90.94 89 LYS A CA 1
ATOM 700 C C . LYS A 1 89 ? 8.571 8.669 -8.475 1.00 90.94 89 LYS A C 1
ATOM 702 O O . LYS A 1 89 ? 8.997 8.790 -9.618 1.00 90.94 89 LYS A O 1
ATOM 707 N N . THR A 1 90 ? 9.351 8.822 -7.409 1.00 93.00 90 THR A N 1
ATOM 708 C CA . THR A 1 90 ? 10.799 9.074 -7.472 1.00 93.00 90 THR A CA 1
ATOM 709 C C . THR A 1 90 ? 11.639 7.893 -6.989 1.00 93.00 90 THR A C 1
ATOM 711 O O . THR A 1 90 ? 12.830 7.841 -7.278 1.00 93.00 90 THR A O 1
ATOM 714 N N . LYS A 1 91 ? 11.038 6.958 -6.244 1.00 94.38 91 LYS A N 1
ATOM 715 C CA . LYS A 1 91 ? 11.748 5.883 -5.533 1.00 94.38 91 LYS A CA 1
ATOM 716 C C . LYS A 1 91 ? 11.482 4.489 -6.092 1.00 94.38 91 LYS A C 1
ATOM 718 O O . LYS A 1 91 ? 12.334 3.617 -5.944 1.00 94.38 91 LYS A O 1
ATOM 723 N N . ALA A 1 92 ? 10.309 4.271 -6.678 1.00 94.50 92 ALA A N 1
ATOM 724 C CA . ALA A 1 92 ? 9.871 2.961 -7.126 1.00 94.50 92 ALA A CA 1
ATOM 725 C C . ALA A 1 92 ? 10.342 2.686 -8.562 1.00 94.50 92 ALA A C 1
ATOM 727 O O . ALA A 1 92 ? 10.150 3.530 -9.448 1.00 94.50 92 ALA A O 1
ATOM 728 N N . PRO A 1 93 ? 10.919 1.503 -8.826 1.00 95.94 93 PRO A N 1
ATOM 729 C CA . PRO A 1 93 ? 11.254 1.089 -10.182 1.00 95.94 93 PRO A CA 1
ATOM 730 C C . PRO A 1 93 ? 9.969 0.899 -10.986 1.00 95.94 93 PRO A C 1
ATOM 732 O O . PRO A 1 93 ? 8.991 0.401 -10.454 1.00 95.94 93 PRO A O 1
ATOM 735 N N . ASN A 1 94 ? 9.944 1.260 -12.269 1.00 94.62 94 ASN A N 1
ATOM 736 C CA . ASN A 1 94 ? 8.809 0.981 -13.166 1.00 94.62 94 ASN A CA 1
ATOM 737 C C . ASN A 1 94 ? 7.440 1.536 -12.715 1.00 94.62 94 ASN A C 1
ATOM 739 O O . ASN A 1 94 ? 6.407 1.075 -13.200 1.00 94.62 94 ASN A O 1
ATOM 743 N N . TRP A 1 95 ? 7.394 2.537 -11.828 1.00 91.56 95 TRP A N 1
ATOM 744 C CA . TRP A 1 95 ? 6.126 3.010 -11.257 1.00 91.56 95 TRP A CA 1
ATOM 745 C C . TRP A 1 95 ? 5.113 3.469 -12.305 1.00 91.56 95 TRP A C 1
ATOM 747 O O . TRP A 1 95 ? 3.924 3.203 -12.159 1.00 91.56 95 TRP A O 1
ATOM 757 N N . LEU A 1 96 ? 5.582 4.128 -13.369 1.00 91.38 96 LEU A N 1
ATOM 758 C CA . LEU A 1 96 ? 4.719 4.640 -14.430 1.00 91.38 96 LEU A CA 1
ATOM 759 C C . LEU A 1 96 ? 4.140 3.502 -15.281 1.00 91.38 96 LEU A C 1
ATOM 761 O O . LEU A 1 96 ? 3.018 3.614 -15.763 1.00 91.38 96 LEU A O 1
ATOM 765 N N . LEU A 1 97 ? 4.875 2.394 -15.428 1.00 92.44 97 LEU A N 1
ATOM 766 C CA . LEU A 1 97 ? 4.369 1.183 -16.080 1.00 92.44 97 LEU A CA 1
ATOM 767 C C . LEU A 1 97 ? 3.358 0.468 -15.184 1.00 92.44 97 LEU A C 1
ATOM 769 O O . LEU A 1 97 ? 2.301 0.061 -15.660 1.00 92.44 97 LEU A O 1
ATOM 773 N N . ALA A 1 98 ? 3.657 0.357 -13.887 1.00 90.94 98 ALA A N 1
ATOM 774 C CA . ALA A 1 98 ? 2.766 -0.261 -12.915 1.00 90.94 98 ALA A CA 1
ATOM 775 C C . ALA A 1 98 ? 1.468 0.529 -12.726 1.00 90.94 98 ALA A C 1
ATOM 777 O O . ALA A 1 98 ? 0.420 -0.086 -12.550 1.00 90.94 98 ALA A O 1
ATOM 778 N N . HIS A 1 99 ? 1.525 1.863 -12.789 1.00 89.50 99 HIS A N 1
ATOM 779 C CA . HIS A 1 99 ? 0.376 2.749 -12.601 1.00 89.50 99 HIS A CA 1
ATOM 780 C C . HIS A 1 99 ? 0.449 3.978 -13.517 1.00 89.50 99 HIS A C 1
ATOM 782 O O . HIS A 1 99 ? 0.813 5.071 -13.074 1.00 89.50 99 HIS A O 1
ATOM 788 N N . PRO A 1 100 ? 0.030 3.834 -14.787 1.00 84.81 100 PRO A N 1
ATOM 789 C CA . PRO A 1 100 ? -0.018 4.947 -15.739 1.00 84.81 100 PRO A CA 1
ATOM 790 C C . PRO A 1 100 ? -0.962 6.073 -15.300 1.00 84.81 100 PRO A C 1
ATOM 792 O O . PRO A 1 100 ? -0.786 7.228 -15.678 1.00 84.81 100 PRO A O 1
ATOM 795 N N . ARG A 1 101 ? -1.970 5.726 -14.492 1.00 75.75 101 ARG A N 1
ATOM 796 C CA . ARG A 1 101 ? -2.858 6.657 -13.797 1.00 75.75 101 ARG A CA 1
ATOM 797 C C . ARG A 1 101 ? -2.478 6.675 -12.315 1.00 75.75 101 ARG A C 1
ATOM 799 O O . ARG A 1 101 ? -2.722 5.671 -11.639 1.00 75.75 101 ARG A O 1
ATOM 806 N N . PRO A 1 102 ? -1.859 7.755 -11.805 1.00 61.44 102 PRO A N 1
ATOM 807 C CA . PRO A 1 102 ? -1.392 7.841 -10.421 1.00 61.44 102 PRO A CA 1
ATOM 808 C C . PRO A 1 102 ? -2.489 7.569 -9.396 1.00 61.44 102 PRO A C 1
ATOM 810 O O . PRO A 1 102 ? -2.209 7.027 -8.329 1.00 61.44 102 PRO A O 1
ATOM 813 N N . GLU A 1 103 ? -3.739 7.883 -9.740 1.00 59.47 103 GLU A N 1
ATOM 814 C CA . GLU A 1 103 ? -4.899 7.635 -8.898 1.00 59.47 103 GLU A CA 1
ATOM 815 C C . GLU A 1 103 ? -5.179 6.152 -8.642 1.00 59.47 103 GL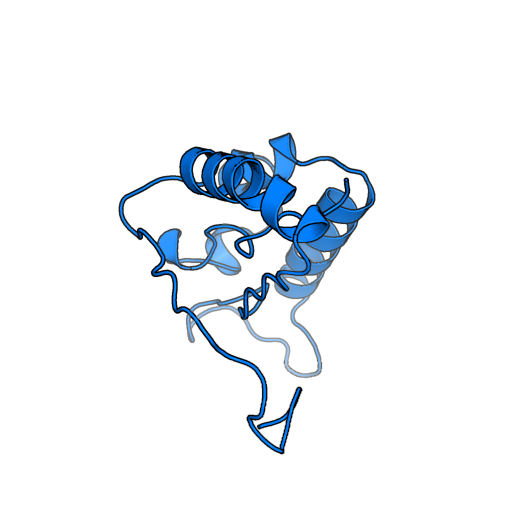U A C 1
ATOM 817 O O . GLU A 1 103 ? -5.958 5.779 -7.758 1.00 59.47 103 GLU A O 1
ATOM 822 N N . HIS A 1 104 ? -4.509 5.281 -9.399 1.00 63.47 104 HIS A N 1
ATOM 823 C CA . HIS A 1 104 ? -4.552 3.849 -9.192 1.00 63.47 104 HIS A CA 1
ATOM 824 C C . HIS A 1 104 ? -3.473 3.312 -8.252 1.00 63.47 104 HIS A C 1
ATOM 826 O O . HIS A 1 104 ? -3.578 2.153 -7.856 1.00 63.47 104 HIS A O 1
ATOM 832 N N . PHE A 1 105 ? -2.505 4.147 -7.865 1.00 65.12 105 PHE A N 1
ATOM 833 C CA . PHE A 1 105 ? -1.451 3.834 -6.900 1.00 65.12 105 PHE A CA 1
ATOM 834 C C . PHE A 1 105 ? -1.486 4.729 -5.674 1.00 65.12 105 PHE A C 1
ATOM 836 O O . PHE A 1 105 ? -0.463 4.974 -5.039 1.00 65.12 105 PHE A O 1
ATOM 843 N N . TYR A 1 106 ? -2.642 5.266 -5.309 1.00 65.56 106 TYR A N 1
ATOM 844 C CA . TYR A 1 106 ? -2.759 5.679 -3.922 1.00 65.56 106 TYR A CA 1
ATOM 845 C C . TYR A 1 106 ? -2.530 4.417 -3.099 1.00 65.56 106 TYR A C 1
ATOM 847 O O . TYR A 1 106 ? -3.288 3.452 -3.289 1.00 65.56 106 TYR A O 1
ATOM 855 N N . PRO A 1 107 ? -1.410 4.366 -2.350 1.00 53.94 107 PRO A N 1
ATOM 856 C CA . PRO A 1 107 ? -0.917 3.142 -1.764 1.00 53.94 107 PRO A CA 1
ATOM 857 C C . PRO A 1 107 ? -2.066 2.460 -1.052 1.00 53.94 107 PRO A C 1
ATOM 859 O O . PRO A 1 107 ? -2.901 3.169 -0.479 1.00 53.94 107 PRO A O 1
ATOM 862 N N . PRO A 1 108 ? -2.146 1.124 -1.125 1.00 53.72 108 PRO A N 1
ATOM 863 C CA . PRO A 1 108 ? -3.198 0.372 -0.463 1.00 53.72 108 PRO A CA 1
ATOM 864 C C . PRO A 1 108 ? -3.447 0.974 0.926 1.00 53.72 108 PRO A C 1
ATOM 866 O O . PRO A 1 108 ? -2.546 1.077 1.749 1.00 53.72 108 PRO A O 1
ATOM 869 N N . TRP A 1 109 ? -4.666 1.485 1.081 1.00 53.72 109 TRP A N 1
ATOM 870 C CA . TRP A 1 109 ? -5.165 2.570 1.943 1.00 53.72 109 TRP A CA 1
ATOM 871 C C . TRP A 1 109 ? -5.019 2.383 3.453 1.00 53.72 109 TRP A C 1
ATOM 873 O O . TRP A 1 109 ? -5.606 3.110 4.244 1.00 53.72 109 TRP A O 1
ATOM 883 N N . ALA A 1 110 ? -4.233 1.412 3.869 1.00 46.00 110 ALA A N 1
ATOM 884 C CA . ALA A 1 110 ? -3.712 1.302 5.200 1.00 46.00 110 ALA A CA 1
ATOM 885 C C . ALA A 1 110 ? -2.306 0.767 5.002 1.00 46.00 110 ALA A C 1
ATOM 887 O O . ALA A 1 110 ? -2.113 -0.395 4.646 1.00 46.00 110 ALA A O 1
ATOM 888 N N . LEU A 1 111 ? -1.307 1.589 5.300 1.00 43.44 111 LEU A N 1
ATOM 889 C CA . LEU A 1 111 ? -0.187 1.022 6.022 1.00 43.44 111 LEU A CA 1
ATOM 890 C C . LEU A 1 111 ? -0.774 0.123 7.084 1.00 43.44 111 LEU A C 1
ATOM 892 O O . LEU A 1 111 ? -1.522 0.597 7.939 1.00 43.44 111 LEU A O 1
ATOM 896 N N . LEU A 1 112 ? -0.549 -1.174 6.889 1.00 45.03 112 LEU A N 1
ATOM 897 C CA . LEU A 1 112 ? -0.923 -2.236 7.793 1.00 45.03 112 LEU A CA 1
ATOM 898 C C . LEU A 1 112 ? -0.867 -1.676 9.193 1.00 45.03 112 LEU A C 1
ATOM 900 O O . LEU A 1 112 ? 0.170 -1.163 9.602 1.00 45.03 112 LEU A O 1
ATOM 904 N N . VAL A 1 113 ? -2.010 -1.735 9.856 1.00 41.34 113 VAL A N 1
ATOM 905 C CA . VAL A 1 113 ? -2.208 -1.388 11.245 1.00 41.34 113 VAL A CA 1
ATOM 906 C C . VAL A 1 113 ? -1.195 -2.151 12.115 1.00 41.34 113 VAL A C 1
ATOM 908 O O . VAL A 1 113 ? -1.496 -3.174 12.725 1.00 41.34 113 VAL A O 1
ATOM 911 N N . LYS A 1 114 ? 0.035 -1.665 12.141 1.00 36.00 114 LYS A N 1
ATOM 912 C CA . LYS A 1 114 ? 0.996 -1.709 13.225 1.00 36.00 114 LYS A CA 1
ATOM 913 C C . LYS A 1 114 ? 0.944 -0.264 13.730 1.00 36.00 114 LYS A C 1
ATOM 915 O O . LYS A 1 114 ? 1.375 0.633 13.015 1.00 36.00 114 LYS A O 1
ATOM 920 N N . ALA A 1 115 ? 0.166 0.061 14.767 1.00 39.03 115 ALA A N 1
ATOM 921 C CA . ALA A 1 115 ? 0.487 -0.323 16.143 1.00 39.03 115 ALA A CA 1
ATOM 922 C C . ALA A 1 115 ? 2.000 -0.510 16.294 1.00 39.03 115 ALA A C 1
ATOM 924 O O . ALA A 1 115 ? 2.490 -1.589 15.888 1.00 39.03 115 ALA A O 1
#

Radius of gyration: 15.72 Å; Cα contacts (8 Å, |Δi|>4): 102; chains: 1; bounding box: 34×31×43 Å